Protein AF-A0A4Q3KQH3-F1 (afdb_monomer_lite)

pLDDT: mean 92.47, std 9.03, range [48.53, 98.69]

Structure (mmCIF, N/CA/C/O backbone):
data_AF-A0A4Q3KQH3-F1
#
_entry.id   AF-A0A4Q3KQH3-F1
#
loop_
_atom_site.group_PDB
_atom_site.id
_atom_site.type_symbol
_atom_site.label_atom_id
_atom_site.label_alt_id
_atom_site.label_comp_id
_atom_site.label_asym_id
_atom_site.label_entity_id
_atom_site.label_seq_id
_atom_site.pdbx_PDB_ins_code
_atom_site.Cartn_x
_atom_site.Cartn_y
_atom_site.Cartn_z
_atom_site.occupancy
_atom_site.B_iso_or_equiv
_atom_site.auth_seq_id
_atom_site.auth_comp_id
_atom_site.auth_asym_id
_atom_site.auth_atom_id
_atom_site.pdbx_PDB_model_num
ATOM 1 N N . MET A 1 1 ? 21.766 -5.521 2.591 1.00 48.53 1 MET A N 1
ATOM 2 C CA . MET A 1 1 ? 21.234 -5.836 3.937 1.00 48.53 1 MET A CA 1
ATOM 3 C C . MET A 1 1 ? 19.720 -5.757 3.830 1.00 48.53 1 MET A C 1
ATOM 5 O O . MET A 1 1 ? 19.289 -4.841 3.137 1.00 48.53 1 MET A O 1
ATOM 9 N N . PRO A 1 2 ? 18.937 -6.702 4.383 1.00 57.31 2 PRO A N 1
ATOM 10 C CA . PRO A 1 2 ? 17.481 -6.586 4.356 1.00 57.31 2 PRO A CA 1
ATOM 11 C C . PRO A 1 2 ? 17.065 -5.313 5.087 1.00 57.31 2 PRO A C 1
ATOM 13 O O . PRO A 1 2 ? 17.704 -4.940 6.077 1.00 57.31 2 PRO A O 1
ATOM 16 N N . LEU A 1 3 ? 16.041 -4.642 4.570 1.00 62.00 3 LEU A N 1
ATOM 17 C CA . LEU A 1 3 ? 15.535 -3.426 5.179 1.00 62.00 3 LEU A CA 1
ATOM 18 C C . LEU A 1 3 ? 15.050 -3.727 6.602 1.00 62.00 3 LEU A C 1
ATOM 20 O O . LEU A 1 3 ? 14.330 -4.695 6.850 1.00 62.00 3 LEU A O 1
ATOM 24 N N . SER A 1 4 ? 15.494 -2.913 7.549 1.00 67.06 4 SER A N 1
ATOM 25 C CA . SER A 1 4 ? 15.051 -2.951 8.931 1.00 67.06 4 SER A CA 1
ATOM 26 C C . SER A 1 4 ? 14.138 -1.767 9.206 1.00 67.06 4 SER A C 1
ATOM 28 O O . SER A 1 4 ? 14.196 -0.734 8.550 1.00 67.06 4 SER A O 1
ATOM 30 N N . GLU A 1 5 ? 13.334 -1.885 10.250 1.00 66.38 5 GLU A N 1
ATOM 31 C CA . GLU A 1 5 ? 12.503 -0.799 10.767 1.00 66.38 5 GLU A CA 1
ATOM 32 C C . GLU A 1 5 ? 13.264 0.505 11.099 1.00 66.38 5 GLU A C 1
ATOM 34 O O . GLU A 1 5 ? 12.634 1.549 11.248 1.00 66.38 5 GLU A O 1
ATOM 39 N N . GLN A 1 6 ? 14.596 0.456 11.231 1.00 68.44 6 GLN A N 1
ATOM 40 C CA . GLN A 1 6 ? 15.455 1.629 11.452 1.00 68.44 6 GLN A CA 1
ATOM 41 C C . GLN A 1 6 ? 15.739 2.416 10.165 1.00 68.44 6 GLN A C 1
ATOM 43 O O . GLN A 1 6 ? 16.255 3.526 10.232 1.00 68.44 6 GLN A O 1
ATOM 48 N N . ASP A 1 7 ? 15.386 1.854 9.010 1.00 85.00 7 ASP A N 1
ATOM 49 C CA . ASP A 1 7 ? 15.618 2.448 7.693 1.00 85.00 7 ASP A CA 1
ATOM 50 C C . ASP A 1 7 ? 14.400 3.220 7.185 1.00 85.00 7 ASP A C 1
ATOM 52 O O . ASP A 1 7 ? 14.397 3.705 6.057 1.00 85.00 7 ASP A O 1
ATOM 56 N N . LEU A 1 8 ? 13.349 3.308 7.998 1.00 91.19 8 LEU A N 1
ATOM 57 C CA . LEU A 1 8 ? 12.152 4.074 7.697 1.00 91.19 8 LEU A CA 1
ATOM 58 C C . LEU A 1 8 ? 12.292 5.484 8.256 1.00 91.19 8 LEU A C 1
ATOM 60 O O . LEU A 1 8 ? 12.774 5.683 9.372 1.00 91.19 8 LEU A O 1
ATOM 64 N N . GLN A 1 9 ? 11.787 6.452 7.506 1.00 93.94 9 GLN A N 1
ATOM 65 C CA . GLN A 1 9 ? 11.680 7.841 7.924 1.00 93.94 9 GLN A CA 1
ATOM 66 C C . GLN A 1 9 ? 10.240 8.342 7.767 1.00 93.94 9 GLN A C 1
ATOM 68 O O . GLN A 1 9 ? 9.550 7.959 6.816 1.00 93.94 9 GLN A O 1
ATOM 73 N N . PRO A 1 10 ? 9.757 9.190 8.689 1.00 93.50 10 PRO A N 1
ATOM 74 C CA . PRO A 1 10 ? 8.511 9.907 8.470 1.00 93.50 10 PRO A CA 1
ATOM 75 C C . PRO A 1 10 ? 8.683 10.918 7.330 1.00 93.50 10 PRO A C 1
ATOM 77 O O . PRO A 1 10 ? 9.772 11.450 7.132 1.00 93.50 10 PRO A O 1
ATOM 80 N N . LEU A 1 11 ? 7.600 11.244 6.621 1.00 89.00 11 LEU A N 1
ATOM 81 C CA . LEU A 1 11 ? 7.631 12.337 5.635 1.00 89.00 11 LEU A CA 1
ATOM 82 C C . LEU A 1 11 ? 7.704 13.730 6.290 1.00 89.00 11 LEU A C 1
ATOM 84 O O . LEU A 1 11 ? 8.104 14.702 5.657 1.00 89.00 11 LEU A O 1
ATOM 88 N N . GLY A 1 12 ? 7.315 13.828 7.565 1.00 86.56 12 GLY A N 1
ATOM 89 C CA . GLY A 1 12 ? 7.435 15.033 8.383 1.00 86.56 12 GLY A CA 1
ATOM 90 C C . GLY A 1 12 ? 8.516 14.911 9.458 1.00 86.56 12 GLY A C 1
ATOM 91 O O . GLY A 1 12 ? 9.481 14.170 9.332 1.00 86.56 12 GLY A O 1
ATOM 92 N N . SER A 1 13 ? 8.337 15.619 10.574 1.00 86.38 13 SER A N 1
ATOM 93 C CA . SER A 1 13 ? 9.291 15.581 11.692 1.00 86.38 13 SER A CA 1
ATOM 94 C C . SER A 1 13 ? 9.212 14.312 12.549 1.00 86.38 13 SER A C 1
ATOM 96 O O . SER A 1 13 ? 10.171 13.987 13.244 1.00 86.38 13 SER A O 1
ATOM 98 N N . THR A 1 14 ? 8.068 13.619 12.555 1.00 92.56 14 THR A N 1
ATOM 99 C CA . THR A 1 14 ? 7.798 12.444 13.403 1.00 92.56 14 THR A CA 1
ATOM 100 C C . THR A 1 14 ? 6.820 11.489 12.720 1.00 92.56 14 THR A C 1
ATOM 102 O O . THR A 1 14 ? 6.041 11.913 11.864 1.00 92.56 14 THR A O 1
ATOM 105 N N . PHE A 1 15 ? 6.850 10.206 13.100 1.00 93.31 15 PHE A N 1
ATOM 106 C CA . PHE A 1 15 ? 5.850 9.229 12.661 1.00 93.31 15 PHE A CA 1
ATOM 107 C C . PHE A 1 15 ? 4.466 9.580 13.206 1.00 93.31 15 PHE A C 1
ATOM 109 O O . PHE A 1 15 ? 4.322 9.963 14.370 1.00 93.31 15 PHE A O 1
ATOM 116 N N . LYS A 1 16 ? 3.445 9.411 12.364 1.00 93.19 16 LYS A N 1
ATOM 117 C CA . LYS A 1 16 ? 2.042 9.686 12.687 1.00 93.19 16 LYS A CA 1
ATOM 118 C C . LYS A 1 16 ? 1.219 8.411 12.491 1.00 93.19 16 LYS A C 1
ATOM 120 O O . LYS A 1 16 ? 0.560 8.259 11.463 1.00 93.19 16 LYS A O 1
ATOM 125 N N . PRO A 1 17 ? 1.283 7.461 13.436 1.00 94.69 17 PRO A N 1
ATOM 126 C CA . PRO A 1 17 ? 0.501 6.243 13.325 1.00 94.69 17 PRO A CA 1
ATOM 127 C C . PRO A 1 17 ? -1.006 6.551 13.345 1.00 94.69 17 PRO A C 1
ATOM 129 O O . PRO A 1 17 ? -1.449 7.446 14.074 1.00 94.69 17 PRO A O 1
ATOM 132 N N . PRO A 1 18 ? -1.814 5.803 12.576 1.00 95.69 18 PRO A N 1
ATOM 133 C CA . PRO A 1 18 ? -3.257 5.950 12.578 1.00 95.69 18 PRO A CA 1
ATOM 134 C C . PRO A 1 18 ? -3.852 5.600 13.942 1.00 95.69 18 PRO A C 1
ATOM 136 O O . PRO A 1 18 ? -3.378 4.717 14.660 1.00 95.69 18 PRO A O 1
ATOM 139 N N . SER A 1 19 ? -4.962 6.258 14.274 1.00 96.38 19 SER A N 1
ATOM 140 C CA . SER A 1 19 ? -5.749 5.896 15.453 1.00 96.38 19 SER A CA 1
ATOM 141 C C . SER A 1 19 ? -6.391 4.510 15.302 1.00 96.38 19 SER A C 1
ATOM 143 O O . SER A 1 19 ? -6.641 4.032 14.194 1.00 96.38 19 SER A O 1
ATOM 145 N N . ALA A 1 20 ? -6.756 3.883 16.424 1.00 95.31 20 ALA A N 1
ATOM 146 C CA . ALA A 1 20 ? -7.512 2.629 16.399 1.00 95.31 20 ALA A CA 1
ATOM 147 C C . ALA A 1 20 ? -8.844 2.761 15.633 1.00 95.31 20 ALA A C 1
ATOM 149 O O . ALA A 1 20 ? -9.241 1.836 14.928 1.00 95.31 20 ALA A O 1
ATOM 150 N N . THR A 1 21 ? -9.500 3.924 15.720 1.00 96.88 21 THR A N 1
ATOM 151 C CA . THR A 1 21 ? -10.724 4.233 14.966 1.00 96.88 21 THR A CA 1
ATOM 152 C C . THR A 1 21 ? -10.473 4.276 13.462 1.00 96.88 21 THR A C 1
ATOM 154 O O . THR A 1 21 ? -11.303 3.798 12.696 1.00 96.88 21 THR A O 1
ATOM 157 N N . TYR A 1 22 ? -9.329 4.811 13.030 1.00 97.50 22 TYR A N 1
ATOM 158 C CA . TYR A 1 22 ? -8.946 4.813 11.619 1.00 97.50 22 TYR A CA 1
ATOM 159 C C . TYR A 1 22 ? -8.743 3.386 11.099 1.00 97.50 22 TYR A C 1
ATOM 161 O O . TYR A 1 22 ? -9.312 3.027 10.074 1.00 97.50 22 TYR A O 1
ATOM 169 N N . ILE A 1 23 ? -8.006 2.547 11.838 1.00 97.38 23 ILE A N 1
ATOM 170 C CA . ILE A 1 23 ? -7.799 1.137 11.466 1.00 97.38 23 ILE A CA 1
ATOM 171 C C . ILE A 1 23 ? -9.140 0.394 11.398 1.00 97.38 23 ILE A C 1
ATOM 173 O O . ILE A 1 23 ? -9.401 -0.301 10.423 1.00 97.38 23 ILE A O 1
ATOM 177 N N . ALA A 1 24 ? -10.019 0.583 12.387 1.00 97.56 24 ALA A N 1
ATOM 178 C CA . ALA A 1 24 ? -11.345 -0.034 12.381 1.00 97.56 24 ALA A CA 1
ATOM 179 C C . ALA A 1 24 ? -12.203 0.428 11.190 1.00 97.56 24 ALA A C 1
ATOM 181 O O . ALA A 1 24 ? -12.942 -0.368 10.618 1.00 97.56 24 ALA A O 1
ATOM 182 N N . ARG A 1 25 ? -12.097 1.705 10.797 1.00 97.81 25 ARG A N 1
ATOM 183 C CA . ARG A 1 25 ? -12.773 2.233 9.606 1.00 97.81 25 ARG A CA 1
ATOM 184 C C . ARG A 1 25 ? -12.230 1.595 8.333 1.00 97.81 25 ARG A C 1
ATOM 186 O O . ARG A 1 25 ? -13.028 1.185 7.504 1.00 97.81 25 ARG A O 1
ATOM 193 N N . LEU A 1 26 ? -10.912 1.480 8.195 1.00 97.69 26 LEU A N 1
ATOM 194 C CA . LEU A 1 26 ? -10.294 0.810 7.053 1.00 97.69 26 LEU A CA 1
ATOM 195 C C . LEU A 1 26 ? -10.780 -0.642 6.925 1.00 97.69 26 LEU A C 1
ATOM 197 O O . LEU A 1 26 ? -11.211 -1.032 5.849 1.00 97.69 26 LEU A O 1
ATOM 201 N N . GLU A 1 27 ? -10.775 -1.411 8.018 1.00 97.81 27 GLU A N 1
ATOM 202 C CA . GLU A 1 27 ? -11.253 -2.806 8.025 1.00 97.81 27 GLU A CA 1
ATOM 203 C C . GLU A 1 27 ? -12.754 -2.919 7.705 1.00 97.81 27 GLU A C 1
ATOM 205 O O . GLU A 1 27 ? -13.197 -3.886 7.087 1.00 97.81 27 GLU A O 1
ATOM 210 N N . ALA A 1 28 ? -13.553 -1.922 8.096 1.00 97.69 28 ALA A N 1
ATOM 211 C CA . ALA A 1 28 ? -14.964 -1.857 7.730 1.00 97.69 28 ALA A CA 1
ATOM 212 C C . ALA A 1 28 ? -15.173 -1.519 6.242 1.00 97.69 28 ALA A C 1
ATOM 214 O O . ALA A 1 28 ? -16.065 -2.086 5.616 1.00 97.69 28 ALA A O 1
ATOM 215 N N . GLU A 1 29 ? -14.363 -0.618 5.677 1.00 96.06 29 GLU A N 1
ATOM 216 C CA . GLU A 1 29 ? -14.437 -0.203 4.267 1.00 96.06 29 GLU A CA 1
ATOM 217 C C . GLU A 1 29 ? -13.986 -1.317 3.320 1.00 96.06 29 GLU A C 1
ATOM 219 O O . GLU A 1 29 ? -14.615 -1.524 2.287 1.00 96.06 29 GLU A O 1
ATOM 224 N N . THR A 1 30 ? -12.931 -2.056 3.676 1.00 95.94 30 THR A N 1
ATOM 225 C CA . THR A 1 30 ? -12.478 -3.220 2.901 1.00 95.94 30 THR A CA 1
ATOM 226 C C . THR A 1 30 ? -13.332 -4.457 3.158 1.00 95.94 30 THR A C 1
ATOM 228 O O . THR A 1 30 ? -13.243 -5.413 2.402 1.00 95.94 30 THR A O 1
ATOM 231 N N . GLN A 1 31 ? -14.136 -4.464 4.227 1.00 96.25 31 GLN A N 1
ATOM 232 C CA . GLN A 1 31 ? -14.855 -5.639 4.732 1.00 96.25 31 GLN A CA 1
ATOM 233 C C . GLN A 1 31 ? -13.934 -6.813 5.122 1.00 96.25 31 GLN A C 1
ATOM 235 O O . GLN A 1 31 ? -14.397 -7.946 5.264 1.00 96.25 31 GLN A O 1
ATOM 240 N N . HIS A 1 32 ? -12.645 -6.543 5.347 1.00 96.38 32 HIS A N 1
ATOM 241 C CA . HIS A 1 32 ? -11.632 -7.535 5.695 1.00 96.38 32 HIS A CA 1
ATOM 242 C C . HIS A 1 32 ? -10.736 -7.050 6.840 1.00 96.38 32 HIS A C 1
ATOM 244 O O . HIS A 1 32 ? -10.464 -5.861 6.994 1.00 96.38 32 HIS A O 1
ATOM 250 N N . MET A 1 33 ? -10.224 -7.992 7.633 1.00 97.06 33 MET A N 1
ATOM 251 C CA . MET A 1 33 ? -9.252 -7.696 8.691 1.00 97.06 33 MET A CA 1
ATOM 252 C C . MET A 1 33 ? -7.841 -7.560 8.114 1.00 97.06 33 MET A C 1
ATOM 254 O O . MET A 1 33 ? -7.437 -8.359 7.266 1.00 97.06 33 MET A O 1
ATOM 258 N N . LEU A 1 34 ? -7.050 -6.618 8.625 1.00 97.88 34 LEU A N 1
ATOM 259 C CA . LEU A 1 34 ? -5.658 -6.461 8.197 1.00 97.88 34 LEU A CA 1
ATOM 260 C C . LEU A 1 34 ? -4.779 -7.627 8.678 1.00 97.88 34 LEU A C 1
ATOM 262 O O . LEU A 1 34 ? -4.902 -8.033 9.840 1.00 97.88 34 LEU A O 1
ATOM 266 N N . PRO A 1 35 ? -3.827 -8.104 7.852 1.00 97.50 35 PRO A N 1
ATOM 267 C CA . PRO A 1 35 ? -2.808 -9.048 8.286 1.00 97.50 35 PRO A CA 1
ATOM 268 C C . PRO A 1 35 ? -2.085 -8.536 9.539 1.00 97.50 35 PRO A C 1
ATOM 270 O O . PRO A 1 35 ? -1.719 -7.357 9.583 1.00 97.50 35 PRO A O 1
ATOM 273 N N . PRO A 1 36 ? -1.882 -9.372 10.578 1.00 95.81 36 PRO A N 1
ATOM 274 C CA . PRO A 1 36 ? -1.370 -8.901 11.865 1.00 95.81 36 PRO A CA 1
ATOM 275 C C . PRO A 1 36 ? -0.022 -8.176 11.786 1.00 95.81 36 PRO A C 1
ATOM 277 O O . PRO A 1 36 ? 0.182 -7.186 12.486 1.00 95.81 36 PRO A O 1
ATOM 280 N N . ASP A 1 37 ? 0.886 -8.643 10.929 1.00 94.31 37 ASP A N 1
ATOM 281 C CA . ASP A 1 37 ? 2.197 -8.028 10.713 1.00 94.31 37 ASP A CA 1
ATOM 282 C C . ASP A 1 37 ? 2.077 -6.650 10.048 1.00 94.31 37 ASP A C 1
ATOM 284 O O . ASP A 1 37 ? 2.669 -5.681 10.529 1.00 94.31 37 ASP A O 1
ATOM 288 N N . TYR A 1 38 ? 1.242 -6.528 9.015 1.00 97.31 38 TYR A N 1
ATOM 289 C CA . TYR A 1 38 ? 0.940 -5.242 8.386 1.00 97.31 38 TYR A CA 1
ATOM 290 C C . TYR A 1 38 ? 0.227 -4.276 9.345 1.00 97.31 38 TYR A C 1
ATOM 292 O O . TYR A 1 38 ? 0.574 -3.099 9.411 1.00 97.31 38 TYR A O 1
ATOM 300 N N . ARG A 1 39 ? -0.721 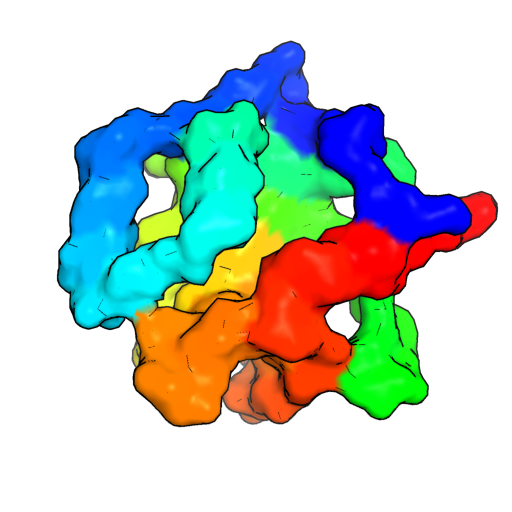-4.760 10.156 1.00 96.88 39 ARG A N 1
ATOM 301 C CA . ARG A 1 39 ? -1.432 -3.941 11.152 1.00 96.88 39 ARG A CA 1
ATOM 302 C C . ARG A 1 39 ? -0.479 -3.336 12.182 1.00 96.88 39 ARG A C 1
ATOM 304 O O . ARG A 1 39 ? -0.624 -2.163 12.527 1.00 96.88 39 ARG A O 1
ATOM 311 N N . VAL A 1 40 ? 0.482 -4.121 12.675 1.00 95.00 40 VAL A N 1
ATOM 312 C CA . VAL A 1 40 ? 1.513 -3.645 13.614 1.00 95.00 40 VAL A CA 1
ATOM 313 C C . VAL A 1 40 ? 2.396 -2.590 12.956 1.00 95.00 40 VAL A C 1
ATOM 315 O O . VAL A 1 40 ? 2.640 -1.548 13.561 1.00 95.00 40 VAL A O 1
ATOM 318 N N . PHE A 1 41 ? 2.829 -2.827 11.716 1.00 96.00 41 PHE A N 1
ATOM 319 C CA . PHE A 1 41 ? 3.622 -1.866 10.952 1.00 96.00 41 PHE A CA 1
ATOM 320 C C . PHE A 1 41 ? 2.879 -0.539 10.763 1.00 96.00 41 PHE A C 1
ATOM 322 O O . PHE A 1 41 ? 3.373 0.517 11.162 1.00 96.00 41 PHE A O 1
ATOM 329 N N . LEU A 1 42 ? 1.658 -0.600 10.228 1.00 97.12 42 LEU A N 1
ATOM 330 C CA . LEU A 1 42 ? 0.822 0.569 9.982 1.00 97.12 42 LEU A CA 1
ATOM 331 C C . LEU A 1 42 ? 0.590 1.351 11.281 1.00 97.12 42 LEU A C 1
ATOM 333 O O . LEU A 1 42 ? 0.795 2.560 11.313 1.00 97.12 42 LEU A O 1
ATOM 337 N N . GLY A 1 43 ? 0.246 0.658 12.372 1.00 95.88 43 GLY A N 1
ATOM 338 C CA . GLY A 1 43 ? 0.013 1.250 13.693 1.00 95.88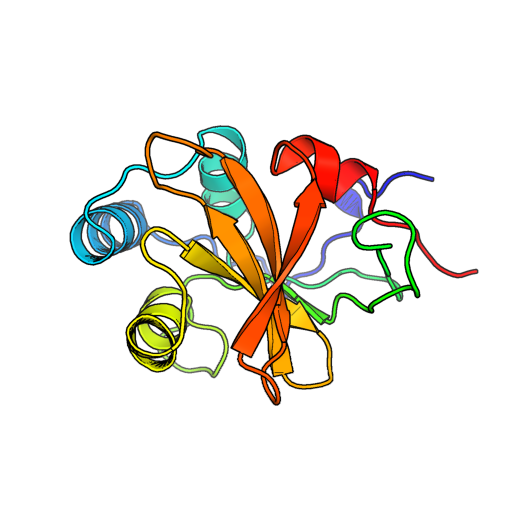 43 GLY A CA 1
ATOM 339 C C . GLY A 1 43 ? 1.259 1.799 14.394 1.00 95.88 43 GLY A C 1
ATOM 340 O O . GLY A 1 43 ? 1.124 2.465 15.420 1.00 95.88 43 GLY A O 1
ATOM 341 N N . LYS A 1 44 ? 2.460 1.544 13.870 1.00 94.62 44 LYS A N 1
ATOM 342 C CA . LYS A 1 44 ? 3.717 2.089 14.395 1.00 94.62 44 LYS A CA 1
ATOM 343 C C . LYS A 1 44 ? 4.201 3.291 13.593 1.00 94.62 44 LYS A C 1
ATOM 345 O O . LYS A 1 44 ? 4.666 4.262 14.187 1.00 94.62 44 LYS A O 1
ATOM 350 N N . TYR A 1 45 ? 4.085 3.228 12.270 1.00 95.06 45 TYR A N 1
ATOM 351 C CA . TYR A 1 45 ? 4.730 4.189 11.377 1.00 95.06 45 TYR A CA 1
ATOM 352 C C . TYR A 1 45 ? 3.758 5.162 10.709 1.00 95.06 45 TYR A C 1
ATOM 354 O O . TYR A 1 45 ? 4.098 6.335 10.551 1.00 95.06 45 TYR A O 1
ATOM 362 N N . GLY A 1 46 ? 2.544 4.722 10.372 1.00 95.56 46 GLY A N 1
ATOM 363 C CA . GLY A 1 46 ? 1.664 5.491 9.492 1.00 95.56 46 GLY A CA 1
ATOM 364 C C . GLY A 1 46 ? 2.316 5.720 8.128 1.00 95.56 46 GLY A C 1
ATOM 365 O O . GLY A 1 46 ? 2.925 4.802 7.584 1.00 95.56 46 GLY A O 1
ATOM 366 N N . VAL A 1 47 ? 2.201 6.940 7.595 1.00 96.31 47 VAL A N 1
ATOM 367 C CA . VAL A 1 47 ? 2.880 7.316 6.346 1.00 96.31 47 VAL A CA 1
ATOM 368 C C . VAL A 1 47 ? 4.387 7.391 6.581 1.00 96.31 47 VAL A C 1
ATOM 370 O O . VAL A 1 47 ? 4.857 8.125 7.459 1.00 96.31 47 VAL A O 1
ATOM 373 N N . CYS A 1 48 ? 5.158 6.656 5.785 1.00 95.38 48 CYS A N 1
ATOM 374 C CA . CYS A 1 48 ? 6.615 6.669 5.857 1.00 95.38 48 CYS A CA 1
ATOM 375 C C . CYS A 1 48 ? 7.263 6.311 4.517 1.00 95.38 48 CYS A C 1
ATOM 377 O O . CYS A 1 48 ? 6.630 5.750 3.630 1.00 95.38 48 CYS A O 1
ATOM 379 N N . ALA A 1 49 ? 8.545 6.623 4.379 1.00 94.50 49 ALA A N 1
ATOM 380 C CA . ALA A 1 49 ? 9.368 6.232 3.240 1.00 94.50 49 ALA A CA 1
ATOM 381 C C . ALA A 1 49 ? 10.649 5.553 3.731 1.00 94.50 49 ALA A C 1
ATOM 383 O O . ALA A 1 49 ? 10.982 5.605 4.918 1.00 94.50 49 ALA A O 1
ATOM 384 N N . CYS A 1 50 ? 11.384 4.920 2.823 1.00 90.69 50 CYS A N 1
ATOM 385 C CA . CYS A 1 50 ? 12.741 4.473 3.124 1.00 90.69 50 CYS A CA 1
ATOM 386 C C . CYS A 1 50 ? 13.694 5.682 3.184 1.00 90.69 50 CYS A C 1
ATOM 388 O O . CYS A 1 50 ? 13.530 6.658 2.451 1.00 90.69 50 CYS A O 1
ATOM 390 N N . ALA A 1 51 ? 14.669 5.638 4.093 1.00 85.75 51 ALA A N 1
ATOM 391 C CA . ALA A 1 51 ? 15.701 6.663 4.259 1.00 85.75 51 ALA A CA 1
ATOM 392 C C . ALA A 1 51 ? 16.629 6.746 3.040 1.00 85.75 51 ALA A C 1
ATOM 394 O O . ALA A 1 51 ? 17.071 7.824 2.647 1.00 85.75 51 ALA A O 1
ATOM 395 N N . GLU A 1 52 ? 16.893 5.590 2.440 1.00 85.94 52 GLU A N 1
ATOM 396 C CA . GLU A 1 52 ? 17.710 5.418 1.247 1.00 85.94 52 GLU A CA 1
ATOM 397 C C . GLU A 1 52 ? 16.857 4.853 0.112 1.00 85.94 52 GLU A C 1
ATOM 399 O O . GLU A 1 52 ? 15.807 4.234 0.336 1.00 85.94 52 GLU A O 1
ATOM 404 N N . TYR A 1 53 ? 17.343 5.031 -1.114 1.00 85.88 53 TYR A N 1
ATOM 405 C CA . TYR A 1 53 ? 16.719 4.450 -2.291 1.00 85.88 53 TYR A CA 1
ATOM 406 C C . TYR A 1 53 ? 16.617 2.930 -2.151 1.00 85.88 53 TYR A C 1
ATOM 408 O O . TYR A 1 53 ? 17.601 2.230 -1.888 1.00 85.88 53 TYR A O 1
ATOM 416 N N . THR A 1 54 ? 15.398 2.428 -2.298 1.00 91.44 54 THR A N 1
ATOM 417 C CA . THR A 1 54 ? 15.060 1.040 -2.013 1.00 91.44 54 THR A CA 1
ATOM 418 C C . THR A 1 54 ? 14.195 0.496 -3.134 1.00 91.44 54 THR A C 1
ATOM 420 O O . THR A 1 54 ? 13.223 1.131 -3.533 1.00 91.44 54 THR A O 1
ATOM 423 N N . SER A 1 55 ? 14.520 -0.705 -3.602 1.00 93.44 55 SER A N 1
ATOM 424 C CA . SER A 1 55 ? 13.776 -1.390 -4.655 1.00 93.44 55 SER A CA 1
ATOM 425 C C . SER A 1 55 ? 13.491 -2.855 -4.298 1.00 93.44 55 SER A C 1
ATOM 427 O O . SER A 1 55 ? 14.099 -3.439 -3.394 1.00 93.44 55 SER A O 1
ATOM 429 N N . PHE A 1 56 ? 12.537 -3.467 -4.997 1.00 93.81 56 PHE A N 1
ATOM 430 C CA . PHE A 1 56 ? 12.189 -4.890 -4.902 1.00 93.81 56 PHE A CA 1
ATOM 431 C C . PHE A 1 56 ? 11.981 -5.488 -6.297 1.00 93.81 56 PHE A C 1
ATOM 433 O O . PHE A 1 56 ? 11.768 -4.767 -7.262 1.00 93.81 56 PHE A O 1
ATOM 440 N N . ALA A 1 57 ? 12.043 -6.816 -6.424 1.00 93.19 57 ALA A N 1
ATOM 441 C CA . ALA A 1 57 ? 11.867 -7.509 -7.704 1.00 93.19 57 ALA A CA 1
ATOM 442 C C . ALA A 1 57 ? 10.596 -8.391 -7.690 1.00 93.19 57 ALA A C 1
ATOM 444 O O . ALA A 1 57 ? 10.621 -9.465 -7.074 1.00 93.19 57 ALA A O 1
ATOM 445 N N . PRO A 1 58 ? 9.489 -7.989 -8.347 1.00 91.81 58 PRO A N 1
ATOM 446 C CA . PRO A 1 58 ? 8.280 -8.805 -8.470 1.00 91.81 58 PRO A CA 1
ATOM 447 C C . PRO A 1 58 ? 8.565 -10.084 -9.268 1.00 91.81 58 PRO A C 1
ATOM 449 O O . PRO A 1 58 ? 8.990 -10.023 -10.418 1.00 91.81 58 PRO A O 1
ATOM 452 N N . SER A 1 59 ? 8.347 -11.260 -8.668 1.00 89.38 59 SER A N 1
ATOM 453 C CA . SER A 1 59 ? 8.538 -12.578 -9.311 1.00 89.38 59 SER A CA 1
ATOM 454 C C . SER A 1 59 ? 9.892 -12.775 -10.027 1.00 89.38 59 SER A C 1
ATOM 456 O O . SER A 1 59 ? 9.986 -13.534 -10.989 1.00 89.38 59 SER A O 1
ATOM 458 N N . GLY A 1 60 ? 10.954 -12.103 -9.564 1.00 81.44 60 GLY A N 1
ATOM 459 C CA . GLY A 1 60 ? 12.281 -12.143 -10.198 1.00 81.44 60 GLY A CA 1
ATOM 460 C C . GLY A 1 60 ? 12.406 -11.328 -11.494 1.00 81.44 60 GLY A C 1
ATOM 461 O O . GLY A 1 60 ? 13.394 -11.485 -12.209 1.00 81.44 60 GLY A O 1
ATOM 462 N N . GLY A 1 61 ? 11.419 -10.483 -11.801 1.00 88.88 61 GLY A N 1
ATOM 463 C CA . GLY A 1 61 ? 11.451 -9.515 -12.895 1.00 88.88 61 GLY A CA 1
ATOM 464 C C . GLY A 1 61 ? 12.330 -8.287 -12.605 1.00 88.88 61 GLY A C 1
ATOM 465 O O . GLY A 1 61 ? 13.133 -8.301 -11.666 1.00 88.88 61 GLY A O 1
ATOM 466 N N . PRO A 1 62 ? 12.197 -7.219 -13.416 1.00 90.25 62 PRO A N 1
ATOM 467 C CA . PRO A 1 62 ? 12.912 -5.961 -13.209 1.00 90.25 62 PRO A CA 1
ATOM 468 C C . PRO A 1 62 ? 12.665 -5.385 -11.815 1.00 90.25 62 PRO A C 1
ATOM 470 O O . PRO A 1 62 ? 11.584 -5.556 -11.256 1.00 90.25 62 PRO A O 1
ATOM 473 N N . ARG A 1 63 ? 13.665 -4.697 -11.260 1.00 92.06 63 ARG A N 1
ATOM 474 C CA . ARG A 1 63 ? 13.504 -3.999 -9.984 1.00 92.06 63 ARG A CA 1
ATOM 475 C C . ARG A 1 63 ? 12.528 -2.835 -10.131 1.00 92.06 63 ARG A C 1
ATOM 477 O O . ARG A 1 63 ? 12.534 -2.150 -11.149 1.00 92.06 63 ARG A O 1
ATOM 484 N N . VAL A 1 64 ? 11.717 -2.649 -9.100 1.00 94.81 64 VAL A N 1
ATOM 485 C CA . VAL A 1 64 ? 10.736 -1.578 -8.958 1.00 94.81 64 VAL A CA 1
ATOM 486 C C . VAL A 1 64 ? 11.065 -0.819 -7.689 1.00 94.81 64 VAL A C 1
ATOM 488 O O . VAL A 1 64 ? 11.321 -1.426 -6.643 1.00 94.81 64 VAL A O 1
ATOM 491 N N . ASP A 1 65 ? 11.082 0.498 -7.800 1.00 95.19 65 ASP A N 1
ATOM 492 C CA . ASP A 1 65 ? 11.419 1.372 -6.690 1.00 95.19 65 ASP A CA 1
ATOM 493 C C . ASP A 1 65 ? 10.254 1.477 -5.726 1.00 95.19 65 ASP A C 1
ATOM 495 O O . ASP A 1 65 ? 9.090 1.507 -6.116 1.00 95.19 65 ASP A O 1
ATOM 499 N N . LEU A 1 66 ? 10.567 1.565 -4.445 1.00 95.25 66 LEU A N 1
ATOM 500 C CA . LEU A 1 66 ? 9.589 1.883 -3.429 1.00 95.25 66 LEU A CA 1
ATOM 501 C C . LEU A 1 66 ? 9.709 3.365 -3.088 1.00 95.25 66 LEU A C 1
ATOM 503 O O . LEU A 1 66 ? 10.772 3.822 -2.672 1.00 95.25 66 LEU A O 1
ATOM 507 N N . ASN A 1 67 ? 8.615 4.107 -3.236 1.00 94.94 67 ASN A N 1
ATOM 508 C CA . ASN A 1 67 ? 8.576 5.527 -2.905 1.00 94.94 67 ASN A CA 1
ATOM 509 C C . ASN A 1 67 ? 8.065 5.742 -1.476 1.00 94.94 67 ASN A C 1
ATOM 511 O O . ASN A 1 67 ? 8.776 6.258 -0.615 1.00 94.94 67 ASN A O 1
ATOM 515 N N . VAL A 1 68 ? 6.830 5.315 -1.204 1.00 96.06 68 VAL A N 1
ATOM 516 C CA . VAL A 1 68 ? 6.119 5.684 0.026 1.00 96.06 68 VAL A CA 1
ATOM 517 C C . VAL A 1 68 ? 5.166 4.585 0.474 1.00 96.06 68 VAL A C 1
ATOM 519 O O . VAL A 1 68 ? 4.464 3.996 -0.344 1.00 96.06 68 VAL A O 1
ATOM 522 N N . PHE A 1 69 ? 5.127 4.330 1.779 1.00 97.38 69 PHE A N 1
ATOM 523 C CA . PHE A 1 69 ? 4.089 3.561 2.454 1.00 97.38 69 PHE A CA 1
ATOM 524 C C . PHE A 1 69 ? 2.942 4.481 2.870 1.00 97.38 69 PHE A C 1
ATOM 526 O O . PHE A 1 69 ? 3.159 5.549 3.444 1.00 97.38 69 PHE A O 1
ATOM 533 N N . LEU A 1 70 ? 1.720 4.033 2.615 1.00 97.75 70 LEU A N 1
ATOM 534 C CA . LEU A 1 70 ? 0.486 4.756 2.891 1.00 97.75 70 LEU A CA 1
ATOM 535 C C . LEU A 1 70 ? 0.062 4.616 4.358 1.00 97.75 70 LEU A C 1
ATOM 537 O O . LEU A 1 70 ? 0.333 3.608 5.016 1.00 97.75 70 LEU A O 1
ATOM 541 N N . GLY A 1 71 ? -0.651 5.620 4.864 1.00 97.00 71 GLY A N 1
ATOM 542 C CA . GLY A 1 71 ? -1.040 5.724 6.272 1.00 97.00 71 GLY A CA 1
ATOM 543 C C . GLY A 1 71 ? -2.318 6.532 6.478 1.00 97.00 71 GLY A C 1
ATOM 544 O O . GLY A 1 71 ? -3.137 6.631 5.577 1.00 97.00 71 GLY A O 1
ATOM 545 N N . SER A 1 72 ? -2.533 7.067 7.682 1.00 94.81 72 SER A N 1
ATOM 546 C CA . SER A 1 72 ? -3.595 8.061 7.911 1.00 94.81 72 SER A CA 1
ATOM 547 C C . SER A 1 72 ? -3.032 9.436 7.605 1.00 94.81 72 SER A C 1
ATOM 549 O O . SER A 1 72 ? -2.144 9.886 8.330 1.00 94.81 72 SER A O 1
ATOM 551 N N . ASP A 1 73 ? -3.568 10.101 6.588 1.00 90.12 73 ASP A N 1
ATOM 552 C CA . ASP A 1 73 ? -3.070 11.405 6.146 1.00 90.12 73 ASP A CA 1
ATOM 553 C C . ASP A 1 73 ? -4.172 12.255 5.500 1.00 90.12 73 ASP A C 1
ATOM 555 O O . ASP A 1 73 ? -4.110 12.578 4.318 1.00 90.12 73 ASP A O 1
ATOM 559 N N . PRO A 1 74 ? -5.222 12.608 6.263 1.00 75.69 74 PRO A N 1
ATOM 560 C CA . PRO A 1 74 ? -6.449 13.193 5.717 1.00 75.69 74 PRO A CA 1
ATOM 561 C C . PRO A 1 74 ? -6.254 14.542 5.006 1.00 75.69 74 PRO A C 1
ATOM 563 O O . PRO A 1 74 ? -7.161 14.989 4.306 1.00 75.69 74 PRO A O 1
ATOM 566 N N . ASP A 1 75 ? -5.105 15.188 5.203 1.00 77.94 75 ASP A N 1
ATOM 567 C CA . ASP A 1 75 ? -4.770 16.491 4.635 1.00 77.94 75 ASP A CA 1
ATOM 568 C C . ASP A 1 75 ? -3.781 16.392 3.448 1.00 77.94 75 ASP A C 1
ATOM 570 O O . ASP A 1 75 ? -3.418 17.425 2.884 1.00 77.94 75 ASP A O 1
ATOM 574 N N . ASP A 1 76 ? -3.341 15.185 3.060 1.00 78.50 76 ASP A N 1
ATOM 575 C CA . ASP A 1 76 ? -2.330 14.954 2.015 1.00 78.50 76 ASP A CA 1
ATOM 576 C C . ASP A 1 76 ? -2.702 13.778 1.080 1.00 78.50 76 ASP A C 1
ATOM 578 O O . ASP A 1 76 ? -3.764 13.162 1.160 1.00 78.50 76 ASP A O 1
ATOM 582 N N . SER A 1 77 ? -1.807 13.470 0.145 1.00 84.81 77 SER A N 1
ATOM 583 C CA . SER A 1 77 ? -1.993 12.556 -0.983 1.00 84.81 77 SER A CA 1
ATOM 584 C C . SER A 1 77 ? -1.736 11.084 -0.635 1.00 84.81 77 SER A C 1
ATOM 586 O O . SER A 1 77 ? -1.840 10.231 -1.514 1.00 84.81 77 SER A O 1
ATOM 588 N N . TYR A 1 78 ? -1.381 10.774 0.619 1.00 94.81 78 TYR A N 1
ATOM 589 C CA . TYR A 1 78 ? -0.976 9.430 1.059 1.00 94.81 78 TYR A CA 1
ATOM 590 C C . TYR A 1 78 ? -1.933 8.789 2.075 1.00 94.81 78 TYR A C 1
ATOM 592 O O . TYR A 1 78 ? -1.573 7.810 2.743 1.00 94.81 78 TYR A O 1
ATOM 600 N N . ASP A 1 79 ? -3.163 9.309 2.177 1.00 96.75 79 ASP A N 1
ATOM 601 C CA . ASP A 1 79 ? -4.211 8.674 2.970 1.00 96.75 79 ASP A CA 1
ATOM 602 C C . ASP A 1 79 ? -4.615 7.330 2.355 1.00 96.75 79 ASP A C 1
ATOM 604 O O . ASP A 1 79 ? -5.065 7.237 1.211 1.00 96.75 79 ASP A O 1
ATOM 608 N N . LEU A 1 80 ? -4.453 6.271 3.136 1.00 97.25 80 LEU A N 1
ATOM 609 C CA . LEU A 1 80 ? -4.706 4.891 2.746 1.00 97.25 80 LEU A CA 1
ATOM 610 C C . LEU A 1 80 ? -6.188 4.638 2.427 1.00 97.25 80 LEU A C 1
ATOM 612 O O . LEU A 1 80 ? -6.482 3.921 1.472 1.00 97.25 80 LEU A O 1
ATOM 616 N N . ILE A 1 81 ? -7.124 5.205 3.202 1.00 97.25 81 ILE A N 1
ATOM 617 C CA . ILE A 1 81 ? -8.564 4.999 2.981 1.00 97.25 81 ILE A CA 1
ATOM 618 C C . ILE A 1 81 ? -9.000 5.715 1.706 1.00 97.25 81 ILE A C 1
ATOM 620 O O . ILE A 1 81 ? -9.687 5.113 0.878 1.00 97.25 81 ILE A O 1
ATOM 624 N N . GLU A 1 82 ? -8.605 6.974 1.521 1.00 96.62 82 GLU A N 1
ATOM 625 C CA . GLU A 1 82 ? -8.957 7.710 0.302 1.00 96.62 82 GLU A CA 1
ATOM 626 C C . GLU A 1 82 ? -8.265 7.117 -0.934 1.00 96.62 82 GLU A C 1
ATOM 628 O O . GLU A 1 82 ? -8.902 6.973 -1.979 1.00 96.62 82 GLU A O 1
ATOM 633 N N . THR A 1 83 ? -7.019 6.647 -0.801 1.00 96.81 83 THR A N 1
ATOM 634 C CA . THR A 1 83 ? -6.326 5.907 -1.868 1.00 96.81 83 THR A CA 1
ATOM 635 C C . THR A 1 83 ? -7.076 4.633 -2.245 1.00 96.81 83 THR A C 1
ATOM 637 O O . THR A 1 83 ? -7.344 4.396 -3.424 1.00 96.81 83 THR A O 1
ATOM 640 N N . TYR A 1 84 ? -7.463 3.817 -1.259 1.00 97.50 84 TYR A N 1
ATOM 641 C CA . TYR A 1 84 ? -8.254 2.614 -1.507 1.00 97.50 84 TYR A CA 1
ATOM 642 C C . TYR A 1 84 ? -9.564 2.955 -2.220 1.00 97.50 84 TYR A C 1
ATOM 644 O O . TYR A 1 84 ? -9.887 2.342 -3.232 1.00 97.50 84 TYR A O 1
ATOM 652 N N . ARG A 1 85 ? -10.294 3.979 -1.768 1.00 96.50 85 ARG A N 1
ATOM 653 C CA . ARG A 1 85 ? -11.548 4.406 -2.408 1.00 96.50 85 ARG A CA 1
ATOM 654 C C . ARG A 1 85 ? -11.368 4.863 -3.850 1.00 96.50 85 ARG A C 1
ATOM 656 O O . ARG A 1 85 ? -12.261 4.613 -4.652 1.00 96.50 85 ARG A O 1
ATOM 663 N N . GLY A 1 86 ? -10.253 5.518 -4.168 1.00 95.81 86 GLY A N 1
ATOM 664 C CA . GLY A 1 86 ? -9.936 5.958 -5.526 1.00 95.81 86 GLY A CA 1
ATOM 665 C C . GLY A 1 86 ? -9.532 4.821 -6.469 1.00 95.81 86 GLY A C 1
ATOM 666 O O . GLY A 1 86 ? -9.734 4.937 -7.675 1.00 95.81 86 GLY A O 1
ATOM 667 N N . LEU A 1 87 ? -8.981 3.725 -5.936 1.00 96.50 87 LEU A N 1
ATOM 668 C CA . LEU A 1 87 ? -8.466 2.606 -6.734 1.00 96.50 87 LEU A CA 1
ATOM 669 C C . LEU A 1 87 ? -9.354 1.355 -6.720 1.00 96.50 87 LEU A C 1
ATOM 671 O O . LEU A 1 87 ? -9.229 0.538 -7.626 1.00 96.50 87 LEU A O 1
ATOM 675 N N . LYS A 1 88 ? -10.256 1.190 -5.745 1.00 95.88 88 LYS A N 1
ATOM 676 C CA . LYS A 1 88 ? -11.010 -0.059 -5.517 1.00 95.88 88 LYS A CA 1
ATOM 677 C C . LYS A 1 88 ? -11.761 -0.588 -6.741 1.00 95.88 88 LYS A C 1
ATOM 679 O O . LYS A 1 88 ? -11.858 -1.794 -6.891 1.00 95.88 88 LYS A O 1
ATOM 684 N N . ASP A 1 89 ? -12.252 0.290 -7.618 1.00 96.75 89 ASP A N 1
ATOM 685 C CA . ASP A 1 89 ? -13.021 -0.111 -8.806 1.00 96.75 89 ASP A CA 1
ATOM 686 C C . ASP A 1 89 ? -12.115 -0.592 -9.962 1.00 96.75 89 ASP A C 1
ATOM 688 O O . ASP A 1 89 ? -12.603 -1.130 -10.953 1.00 96.75 89 ASP A O 1
ATOM 692 N N . ARG A 1 90 ? -10.796 -0.382 -9.843 1.00 97.06 90 ARG A N 1
ATOM 693 C CA . ARG A 1 90 ? -9.749 -0.781 -10.804 1.00 97.06 90 ARG A CA 1
ATOM 694 C C . ARG A 1 90 ? -8.870 -1.919 -10.278 1.00 97.06 90 ARG A C 1
ATOM 696 O O . ARG A 1 90 ? -8.127 -2.542 -11.034 1.00 97.06 90 ARG A O 1
ATOM 703 N N . LEU A 1 91 ? -8.907 -2.157 -8.970 1.00 96.62 91 LEU A N 1
ATOM 704 C CA . LEU A 1 91 ? -8.158 -3.219 -8.317 1.00 96.62 91 LEU A CA 1
ATOM 705 C C . LEU A 1 91 ? -8.948 -4.531 -8.370 1.00 96.62 91 LEU A C 1
ATOM 707 O O . LEU A 1 91 ? -10.167 -4.520 -8.212 1.00 96.62 91 LEU A O 1
ATOM 711 N N . PRO A 1 92 ? -8.270 -5.678 -8.524 1.00 95.88 92 PRO A N 1
ATOM 712 C CA . PRO A 1 92 ? -8.874 -6.966 -8.217 1.00 95.88 92 PRO A CA 1
ATOM 713 C C . PRO A 1 92 ? -9.449 -7.016 -6.794 1.00 95.88 92 PRO A C 1
ATOM 715 O O . PRO A 1 92 ? -8.871 -6.451 -5.859 1.00 95.88 92 PRO A O 1
ATOM 718 N N . ASP A 1 93 ? -10.555 -7.746 -6.632 1.00 95.12 93 ASP A N 1
ATOM 719 C CA . ASP A 1 93 ? -11.242 -7.908 -5.349 1.00 95.12 93 ASP A CA 1
ATOM 720 C C . ASP A 1 93 ? -10.286 -8.357 -4.234 1.00 95.12 93 ASP A C 1
ATOM 722 O O . ASP A 1 93 ? -9.468 -9.262 -4.409 1.00 95.12 93 ASP A O 1
ATOM 726 N N . GLY A 1 94 ? -10.416 -7.729 -3.064 1.00 95.81 94 GLY A N 1
ATOM 727 C CA . GLY A 1 94 ? -9.614 -8.033 -1.877 1.00 95.81 94 GLY A CA 1
ATOM 728 C C . GLY A 1 94 ? -8.259 -7.325 -1.815 1.00 95.81 94 GLY A C 1
ATOM 729 O O . GLY A 1 94 ? -7.652 -7.310 -0.744 1.00 95.81 94 GLY A O 1
ATOM 730 N N . LEU A 1 95 ? -7.780 -6.693 -2.894 1.00 98.06 95 LEU A N 1
ATOM 731 C CA . LEU A 1 95 ? -6.518 -5.953 -2.851 1.00 98.06 95 LEU A CA 1
ATOM 732 C C . LEU A 1 95 ? -6.669 -4.593 -2.162 1.00 98.06 95 LEU A C 1
ATOM 734 O O . LEU A 1 95 ? -7.485 -3.754 -2.543 1.00 98.06 95 LEU A O 1
ATOM 738 N N . LEU A 1 96 ? -5.805 -4.354 -1.178 1.00 98.56 96 LEU A N 1
ATOM 739 C CA . LEU A 1 96 ? -5.621 -3.067 -0.518 1.00 98.56 96 LEU A CA 1
ATOM 740 C C . LEU A 1 96 ? -4.259 -2.482 -0.930 1.00 98.56 96 LEU A C 1
ATOM 742 O O . LEU A 1 96 ? -3.235 -3.098 -0.621 1.00 98.56 96 LEU A O 1
ATOM 746 N N . PRO A 1 97 ? -4.192 -1.310 -1.588 1.00 98.31 97 PRO A N 1
ATOM 747 C CA . PRO A 1 97 ? -2.923 -0.626 -1.819 1.00 98.31 97 PRO A CA 1
ATOM 748 C C . PRO A 1 97 ? -2.348 -0.165 -0.477 1.00 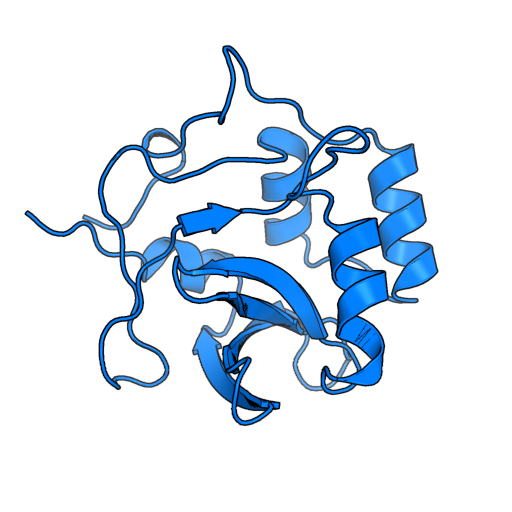98.31 97 PRO A C 1
ATOM 750 O O . PRO A 1 97 ? -3.074 0.400 0.333 1.00 98.31 97 PRO A O 1
ATOM 753 N N . PHE A 1 98 ? -1.058 -0.395 -0.235 1.00 98.31 98 PHE A N 1
ATOM 754 C CA . PHE A 1 98 ? -0.375 0.051 0.987 1.00 98.31 98 PHE A CA 1
ATOM 755 C C . PHE A 1 98 ? 0.912 0.834 0.726 1.00 98.31 98 PHE A C 1
ATOM 757 O O . PHE A 1 98 ? 1.483 1.380 1.670 1.00 98.31 98 PHE A O 1
ATOM 764 N N . ALA A 1 99 ? 1.387 0.883 -0.516 1.00 97.94 99 ALA A N 1
ATOM 765 C CA . ALA A 1 99 ? 2.535 1.682 -0.913 1.00 97.94 99 ALA A CA 1
ATOM 766 C C . ALA A 1 99 ? 2.471 2.037 -2.402 1.00 97.94 99 ALA A C 1
ATOM 768 O O . ALA A 1 99 ? 1.756 1.384 -3.164 1.00 97.94 99 ALA A O 1
ATOM 769 N N . PHE A 1 100 ? 3.256 3.030 -2.810 1.00 97.69 100 PHE A N 1
ATOM 770 C CA . PHE A 1 100 ? 3.448 3.405 -4.210 1.00 97.69 100 PHE A CA 1
ATOM 771 C C . PHE A 1 100 ? 4.919 3.349 -4.618 1.00 97.69 100 PHE A C 1
ATOM 773 O O . PHE A 1 100 ? 5.817 3.549 -3.791 1.00 97.69 100 PHE A O 1
ATOM 780 N N . ASP A 1 101 ? 5.148 3.132 -5.910 1.00 96.12 101 ASP A N 1
ATOM 781 C CA . ASP A 1 101 ? 6.391 3.510 -6.581 1.00 96.12 101 ASP A CA 1
ATOM 782 C C . ASP A 1 101 ? 6.345 4.990 -7.047 1.00 96.12 101 ASP A C 1
ATOM 784 O O . ASP A 1 101 ? 5.316 5.661 -6.906 1.00 96.12 101 ASP A O 1
ATOM 788 N N . PRO A 1 102 ? 7.446 5.554 -7.581 1.00 94.50 102 PRO A N 1
ATOM 789 C CA . PRO A 1 102 ? 7.457 6.926 -8.103 1.00 94.50 102 PRO A CA 1
ATOM 790 C C . PRO A 1 102 ? 6.603 7.150 -9.362 1.00 94.50 102 PRO A C 1
ATOM 792 O O . PRO A 1 102 ? 6.364 8.299 -9.733 1.00 94.50 102 PRO A O 1
ATOM 795 N N . PHE A 1 103 ? 6.169 6.083 -10.035 1.00 94.25 103 PHE A N 1
ATOM 796 C CA . PHE A 1 103 ? 5.454 6.119 -11.312 1.00 94.25 103 PHE A CA 1
ATOM 797 C C . PHE A 1 103 ? 3.942 5.894 -11.160 1.00 94.25 103 PHE A C 1
ATOM 799 O O . PHE A 1 103 ? 3.225 5.890 -12.156 1.00 94.25 103 PHE A O 1
ATOM 806 N N . GLY A 1 104 ? 3.447 5.755 -9.927 1.00 92.75 104 GLY A N 1
ATOM 807 C CA . GLY A 1 104 ? 2.026 5.602 -9.616 1.00 92.75 104 GLY A CA 1
ATOM 808 C C . GLY A 1 104 ? 1.536 4.153 -9.560 1.00 92.75 104 GLY A C 1
ATOM 809 O O . GLY A 1 104 ? 0.341 3.933 -9.364 1.00 92.75 104 GLY A O 1
ATOM 810 N N . ASN A 1 105 ? 2.423 3.163 -9.689 1.00 97.44 105 ASN A N 1
ATOM 811 C CA . ASN A 1 105 ? 2.069 1.761 -9.481 1.00 97.44 105 ASN A CA 1
ATOM 812 C C . ASN A 1 105 ? 1.896 1.484 -7.989 1.00 97.44 105 ASN A C 1
ATOM 814 O O . ASN A 1 105 ? 2.667 1.966 -7.154 1.00 97.44 105 ASN A O 1
ATOM 818 N N . ALA A 1 106 ? 0.892 0.679 -7.650 1.00 98.25 106 ALA A N 1
ATOM 819 C CA . ALA A 1 106 ? 0.547 0.388 -6.267 1.00 98.25 106 ALA A CA 1
ATOM 820 C C . ALA A 1 106 ? 1.118 -0.962 -5.838 1.00 98.25 106 ALA A C 1
ATOM 822 O O . ALA A 1 106 ? 0.932 -1.977 -6.509 1.00 98.25 106 ALA A O 1
ATOM 823 N N . VAL A 1 107 ? 1.755 -1.005 -4.673 1.00 98.56 107 VAL A N 1
ATOM 824 C CA . VAL A 1 107 ? 2.016 -2.266 -3.981 1.00 98.56 107 VAL A CA 1
ATOM 825 C C . VAL A 1 107 ? 0.805 -2.569 -3.110 1.00 98.56 107 VAL A C 1
ATOM 827 O O . VAL A 1 107 ? 0.423 -1.774 -2.247 1.00 98.56 107 VAL A O 1
ATOM 830 N N . CYS A 1 108 ? 0.186 -3.715 -3.354 1.00 98.62 108 CYS A N 1
ATOM 831 C CA . CYS A 1 108 ? -1.060 -4.129 -2.732 1.00 98.62 108 CYS A CA 1
ATOM 832 C C . CYS A 1 108 ? -0.858 -5.353 -1.847 1.00 98.62 108 CYS A C 1
ATOM 834 O O . CYS A 1 108 ? -0.071 -6.246 -2.165 1.00 98.62 108 CYS A O 1
ATOM 836 N N . ILE A 1 109 ? -1.609 -5.411 -0.752 1.00 98.69 109 ILE A N 1
ATOM 837 C CA . ILE A 1 109 ? -1.752 -6.584 0.099 1.00 98.69 109 ILE A CA 1
ATOM 838 C C . ILE A 1 109 ? -3.139 -7.170 -0.117 1.00 98.69 109 ILE A C 1
ATOM 840 O O . ILE A 1 109 ? -4.136 -6.451 -0.119 1.00 98.69 109 ILE A O 1
ATOM 844 N N . ASP A 1 110 ? -3.198 -8.473 -0.335 1.00 98.44 110 ASP A N 1
ATOM 845 C CA . ASP A 1 110 ? -4.454 -9.177 -0.536 1.00 98.44 110 ASP A CA 1
ATOM 846 C C . ASP A 1 110 ? -5.090 -9.524 0.810 1.00 98.44 110 ASP A C 1
ATOM 848 O O . ASP A 1 110 ? -4.456 -10.128 1.680 1.00 98.44 110 ASP A O 1
ATOM 852 N N . LEU A 1 111 ? -6.337 -9.104 0.993 1.00 98.06 111 LEU A N 1
ATOM 853 C CA . LEU A 1 111 ? -7.141 -9.326 2.188 1.00 98.06 111 LEU A CA 1
ATOM 854 C C . LEU A 1 111 ? -8.201 -10.422 1.993 1.00 98.06 111 LEU A C 1
ATOM 856 O O . LEU A 1 111 ? -8.902 -10.764 2.946 1.00 98.06 111 LEU A O 1
ATOM 860 N N . GLY A 1 112 ? -8.319 -10.981 0.787 1.00 95.06 112 GLY A N 1
ATOM 861 C CA . GLY A 1 112 ? -9.244 -12.059 0.466 1.00 95.06 112 GLY A CA 1
ATOM 862 C C . GL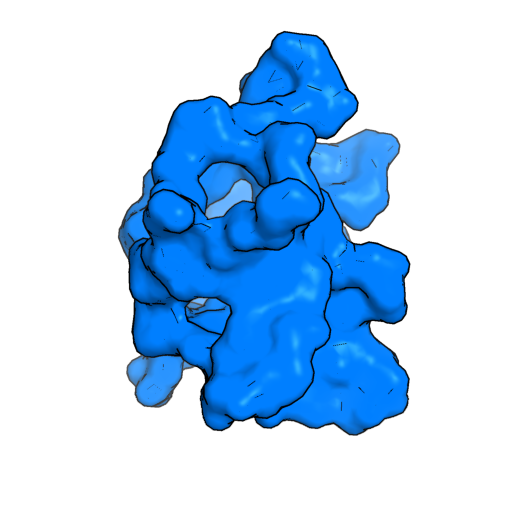Y A 1 112 ? -8.762 -13.426 0.959 1.00 95.06 112 GLY A C 1
ATOM 863 O O . GLY A 1 112 ? -7.566 -13.701 1.060 1.00 95.06 112 GLY A O 1
ATOM 864 N N . ASP A 1 113 ? -9.702 -14.335 1.217 1.00 89.62 113 ASP A N 1
ATOM 865 C CA . ASP A 1 113 ? -9.427 -15.622 1.879 1.00 89.62 113 ASP A CA 1
ATOM 866 C C . ASP A 1 113 ? -8.442 -16.532 1.118 1.00 89.62 113 ASP A C 1
ATOM 868 O O . ASP A 1 113 ? -7.698 -17.304 1.723 1.00 89.62 113 ASP A O 1
ATOM 872 N N . ASN A 1 114 ? -8.407 -16.446 -0.215 1.00 91.00 114 ASN A N 1
ATOM 873 C CA . ASN A 1 114 ? -7.593 -17.334 -1.056 1.00 91.00 114 ASN A CA 1
ATOM 874 C C . ASN A 1 114 ? -6.095 -16.988 -1.047 1.00 91.00 114 ASN A C 1
ATOM 876 O O . ASN A 1 114 ? -5.242 -17.855 -1.280 1.00 91.00 114 ASN A O 1
ATOM 880 N N . SER A 1 115 ? -5.767 -15.721 -0.807 1.00 95.56 115 SER A N 1
ATOM 881 C CA . SER A 1 115 ? -4.407 -15.189 -0.919 1.00 95.56 115 SER A CA 1
ATOM 882 C C . SER A 1 115 ? -4.065 -14.192 0.184 1.00 95.56 115 SER A C 1
ATOM 884 O O . SER A 1 115 ? -3.115 -13.428 0.040 1.00 95.56 115 SER A O 1
ATOM 886 N N . TYR A 1 116 ? -4.766 -14.282 1.315 1.00 97.69 116 TYR A N 1
ATOM 887 C CA . TYR A 1 116 ? -4.602 -13.425 2.482 1.00 97.69 116 TYR A CA 1
ATOM 888 C C . TYR A 1 116 ? -3.133 -13.184 2.856 1.00 97.69 116 TYR A C 1
ATOM 890 O O . TYR A 1 116 ? -2.357 -14.122 3.067 1.00 97.69 116 TYR A O 1
ATOM 898 N N . GLY A 1 117 ? -2.755 -11.910 2.939 1.00 97.75 117 GLY A N 1
ATOM 899 C CA . GLY A 1 117 ? -1.417 -11.436 3.281 1.00 97.75 117 GLY A CA 1
ATOM 900 C C . GLY A 1 117 ? -0.402 -11.451 2.136 1.00 97.75 117 GLY A C 1
ATOM 901 O O . GLY A 1 117 ? 0.712 -10.959 2.327 1.00 97.75 117 GLY A O 1
ATOM 902 N N . ARG A 1 118 ? -0.741 -11.980 0.952 1.00 98.44 118 ARG A N 1
ATOM 903 C CA . ARG A 1 118 ? 0.162 -11.938 -0.208 1.00 98.44 118 ARG A CA 1
ATOM 904 C C . ARG A 1 118 ? 0.279 -10.525 -0.754 1.00 98.44 118 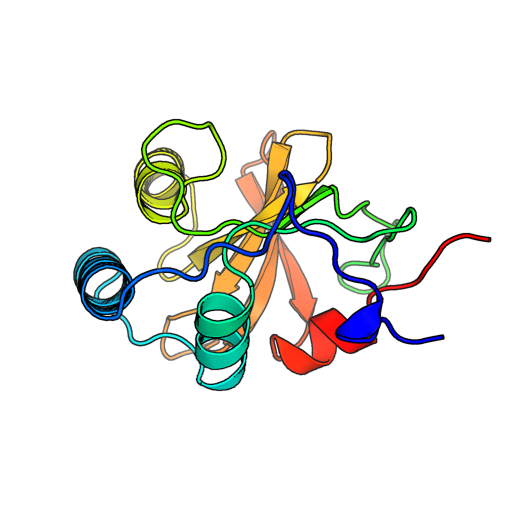ARG A C 1
ATOM 906 O O . ARG A 1 118 ? -0.668 -9.748 -0.721 1.00 98.44 118 ARG A O 1
ATOM 913 N N . ILE A 1 119 ? 1.458 -10.234 -1.283 1.00 98.44 119 ILE A N 1
ATOM 914 C CA . ILE A 1 119 ? 1.832 -8.927 -1.803 1.00 98.44 119 ILE A CA 1
ATOM 915 C C . ILE A 1 119 ? 1.905 -8.998 -3.321 1.00 98.44 119 ILE A C 1
ATOM 917 O O . ILE A 1 119 ? 2.537 -9.905 -3.877 1.00 98.44 119 ILE A O 1
ATOM 921 N N . TYR A 1 120 ? 1.291 -8.019 -3.969 1.00 98.38 120 TYR A N 1
ATOM 922 C CA . TYR A 1 120 ? 1.247 -7.862 -5.414 1.00 98.38 120 TYR A CA 1
ATOM 923 C C . TYR A 1 120 ? 1.679 -6.450 -5.800 1.00 98.38 120 TYR A C 1
ATOM 925 O O . TYR A 1 120 ? 1.490 -5.508 -5.038 1.00 98.38 120 TYR A O 1
ATOM 933 N N . LEU A 1 121 ? 2.249 -6.309 -6.988 1.00 98.38 121 LEU A N 1
ATOM 934 C CA . LEU A 1 121 ? 2.413 -5.028 -7.658 1.00 98.38 121 LEU A CA 1
ATOM 935 C C . LEU A 1 121 ? 1.274 -4.896 -8.665 1.00 98.38 121 LEU A C 1
ATOM 937 O O . LEU A 1 121 ? 1.131 -5.766 -9.524 1.00 98.38 121 LEU A O 1
ATOM 941 N N . TRP A 1 122 ? 0.475 -3.846 -8.535 1.00 98.44 122 TRP A N 1
ATOM 942 C CA . TRP A 1 122 ? -0.540 -3.447 -9.498 1.00 98.44 122 TRP A CA 1
ATOM 943 C C . TRP A 1 122 ? 0.006 -2.315 -10.367 1.00 98.44 122 TRP A C 1
ATOM 945 O O . TRP A 1 122 ? 0.445 -1.281 -9.857 1.00 98.44 122 TRP A O 1
ATOM 955 N N . ASP A 1 123 ? -0.001 -2.539 -11.675 1.00 97.38 123 ASP A N 1
ATOM 956 C CA . ASP A 1 123 ? 0.485 -1.600 -12.681 1.00 97.38 123 ASP A CA 1
ATOM 957 C C . ASP A 1 123 ? -0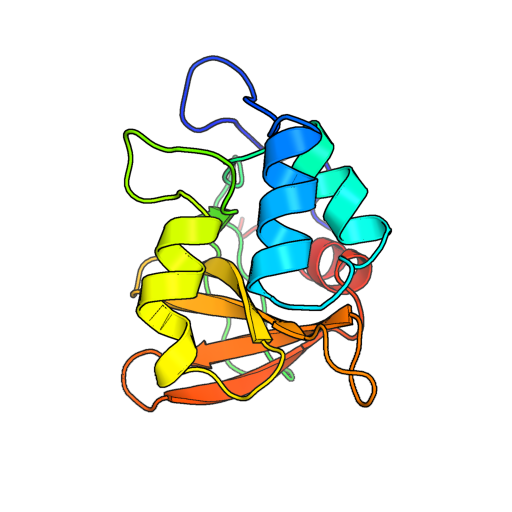.634 -0.629 -13.080 1.00 97.38 123 ASP A C 1
ATOM 959 O O . ASP A 1 123 ? -1.727 -1.051 -13.459 1.00 97.38 123 ASP A O 1
ATOM 963 N N . HIS A 1 124 ? -0.380 0.675 -12.983 1.00 95.06 124 HIS A N 1
ATOM 964 C CA . HIS A 1 124 ? -1.433 1.681 -13.129 1.00 95.06 124 HIS A CA 1
ATOM 965 C C . HIS A 1 124 ? -1.889 1.908 -14.579 1.00 95.06 124 HIS A C 1
ATOM 967 O O . HIS A 1 124 ? -2.994 2.427 -14.785 1.00 95.06 124 HIS A O 1
ATOM 973 N N . GLU A 1 125 ? -1.048 1.563 -15.560 1.00 95.12 125 GLU A N 1
ATOM 974 C CA . GLU A 1 125 ? -1.319 1.743 -16.990 1.00 95.12 125 GLU A CA 1
ATOM 975 C C . GLU A 1 125 ? -2.115 0.562 -17.546 1.00 95.12 125 GLU A C 1
ATOM 977 O O . GLU A 1 125 ? -3.048 0.739 -18.330 1.00 95.12 125 GLU A O 1
ATOM 982 N N . THR A 1 126 ? -1.734 -0.650 -17.144 1.00 96.31 126 THR A N 1
ATOM 983 C CA . THR A 1 126 ? -2.282 -1.909 -17.665 1.00 96.31 126 THR A CA 1
ATOM 984 C C . THR A 1 126 ? -3.329 -2.544 -16.758 1.00 96.31 126 THR A C 1
ATOM 986 O O . THR A 1 126 ? -4.033 -3.451 -17.199 1.00 96.31 126 THR A O 1
ATOM 989 N N . GLU A 1 127 ? -3.407 -2.109 -15.498 1.00 95.88 127 GLU A N 1
ATOM 990 C CA . GLU A 1 127 ? -4.239 -2.684 -14.430 1.00 95.88 127 GLU A CA 1
ATOM 991 C C . GLU A 1 127 ? -3.944 -4.166 -14.150 1.00 95.88 127 GLU A C 1
ATOM 993 O O . GLU A 1 127 ? -4.746 -4.893 -13.560 1.00 95.88 127 GLU A O 1
ATOM 998 N N . SER A 1 128 ? -2.768 -4.632 -14.574 1.00 96.50 128 SER A N 1
ATOM 999 C CA . SER A 1 128 ? -2.306 -5.992 -14.332 1.00 96.50 128 SER A CA 1
ATOM 1000 C C . SER A 1 128 ? -1.686 -6.126 -12.942 1.00 96.50 128 SER A C 1
ATOM 1002 O O . SER A 1 128 ? -1.174 -5.164 -12.371 1.00 96.50 128 SER A O 1
ATOM 1004 N N . VAL A 1 129 ? -1.727 -7.342 -12.390 1.00 97.06 129 VAL A N 1
ATOM 1005 C CA . VAL A 1 129 ? -1.127 -7.651 -11.087 1.00 97.06 129 VAL A CA 1
ATOM 1006 C C . VAL A 1 129 ? -0.033 -8.699 -11.214 1.00 97.06 129 VAL A C 1
ATOM 1008 O O . VAL A 1 129 ? -0.208 -9.736 -11.857 1.00 97.06 129 VAL A O 1
ATOM 1011 N N . VAL A 1 130 ? 1.096 -8.450 -10.556 1.00 97.38 130 VAL A N 1
ATOM 1012 C CA . VAL A 1 130 ? 2.240 -9.364 -10.512 1.00 97.38 130 VAL A CA 1
ATOM 1013 C C . VAL A 1 130 ? 2.545 -9.725 -9.068 1.00 97.38 130 VAL A C 1
ATOM 1015 O O . VAL A 1 130 ? 2.616 -8.867 -8.193 1.00 97.38 130 VAL A O 1
ATOM 1018 N N . PHE A 1 131 ? 2.739 -11.015 -8.801 1.00 97.69 131 PHE A N 1
ATOM 1019 C CA . PHE A 1 131 ? 3.095 -11.496 -7.469 1.00 97.69 131 PHE A CA 1
ATOM 1020 C C . PHE A 1 131 ? 4.472 -10.971 -7.030 1.00 97.69 131 PHE A C 1
ATOM 1022 O O . PHE A 1 131 ? 5.444 -11.026 -7.789 1.00 97.69 131 PHE A O 1
ATOM 1029 N N . VAL A 1 132 ? 4.565 -10.517 -5.779 1.00 97.38 132 VAL A N 1
ATOM 1030 C CA . VAL A 1 132 ? 5.800 -10.001 -5.171 1.00 97.38 132 VAL A CA 1
ATOM 1031 C C . VAL A 1 132 ? 6.266 -10.915 -4.044 1.00 97.38 132 VAL A C 1
ATOM 1033 O O . VAL A 1 132 ? 7.354 -11.480 -4.120 1.00 97.38 132 VAL A O 1
ATOM 1036 N N . ALA A 1 133 ? 5.451 -11.074 -3.000 1.00 96.75 133 ALA A N 1
ATOM 1037 C CA . ALA A 1 133 ? 5.845 -11.770 -1.779 1.00 96.75 133 ALA A CA 1
ATOM 1038 C C . ALA A 1 133 ? 4.668 -12.498 -1.126 1.00 96.75 133 ALA A C 1
ATOM 1040 O O . ALA A 1 133 ? 3.503 -12.174 -1.341 1.00 96.75 133 ALA A O 1
ATOM 1041 N N . LYS A 1 134 ? 4.968 -13.504 -0.296 1.00 96.44 134 LYS A N 1
ATOM 1042 C CA . LYS A 1 134 ? 3.933 -14.310 0.373 1.00 96.44 134 LYS A CA 1
ATOM 1043 C C . LYS A 1 134 ? 3.309 -13.630 1.590 1.00 96.44 134 LYS A C 1
ATOM 1045 O O . LYS A 1 134 ? 2.187 -13.974 1.934 1.00 96.44 134 LYS A O 1
ATOM 1050 N N . THR A 1 135 ? 4.051 -12.742 2.245 1.00 95.81 135 THR A N 1
ATOM 1051 C CA . THR A 1 135 ? 3.625 -12.002 3.436 1.00 95.81 135 THR A CA 1
ATOM 1052 C C . THR A 1 135 ? 4.217 -10.600 3.406 1.00 95.81 135 THR A C 1
ATOM 1054 O O . THR A 1 135 ? 5.232 -10.368 2.735 1.00 95.81 135 THR A O 1
ATOM 1057 N N . PHE A 1 136 ? 3.634 -9.687 4.183 1.00 95.81 136 PHE A N 1
ATOM 1058 C CA . PHE A 1 136 ? 4.184 -8.350 4.375 1.00 95.81 136 PHE A CA 1
ATOM 1059 C C . PHE A 1 136 ? 5.597 -8.404 4.979 1.00 95.81 136 PHE A C 1
ATOM 1061 O O . PHE A 1 136 ? 6.508 -7.740 4.488 1.00 95.81 136 PHE A O 1
ATOM 1068 N N . HIS A 1 137 ? 5.835 -9.285 5.959 1.00 92.69 137 HIS A N 1
ATOM 1069 C CA . HIS A 1 137 ? 7.187 -9.512 6.478 1.00 92.69 137 HIS A CA 1
ATOM 1070 C C . HIS A 1 137 ? 8.192 -9.940 5.392 1.00 92.69 137 HIS A C 1
ATOM 1072 O O . HIS A 1 137 ? 9.292 -9.394 5.321 1.00 92.69 137 HIS A O 1
ATOM 1078 N N . THR A 1 138 ? 7.839 -10.899 4.523 1.00 93.06 138 THR A N 1
ATOM 1079 C CA . THR A 1 138 ? 8.733 -11.312 3.426 1.00 93.06 138 THR A CA 1
ATOM 1080 C C . THR A 1 138 ? 8.986 -10.165 2.451 1.00 93.06 138 THR A C 1
ATOM 1082 O O . THR A 1 138 ? 10.116 -10.022 1.993 1.00 93.06 138 THR A O 1
ATOM 1085 N N . PHE A 1 139 ? 7.984 -9.328 2.173 1.00 94.75 139 PHE A N 1
ATOM 1086 C CA . PHE A 1 139 ? 8.167 -8.131 1.354 1.00 94.75 139 PHE A CA 1
ATOM 1087 C C . PHE A 1 139 ? 9.208 -7.179 1.955 1.00 94.75 139 PHE A C 1
ATOM 1089 O O . PHE A 1 139 ? 10.149 -6.814 1.256 1.00 94.75 139 PHE A O 1
ATOM 1096 N N . LEU A 1 140 ? 9.123 -6.861 3.252 1.00 91.75 140 LEU A N 1
ATOM 1097 C CA . LEU A 1 140 ? 10.122 -6.008 3.911 1.00 91.75 140 LEU A CA 1
ATOM 1098 C C . LEU A 1 140 ? 11.542 -6.591 3.833 1.00 91.75 140 LEU A C 1
ATOM 1100 O O . LEU A 1 140 ? 12.498 -5.859 3.602 1.00 91.75 140 LEU A O 1
ATOM 1104 N N . VAL A 1 141 ? 11.691 -7.913 3.970 1.00 89.44 141 VAL A N 1
ATOM 1105 C CA . VAL A 1 141 ? 12.997 -8.588 3.841 1.00 89.44 141 VAL A CA 1
ATOM 1106 C C . VAL A 1 141 ? 13.534 -8.545 2.404 1.00 89.44 141 VAL A C 1
ATOM 1108 O O . VAL A 1 141 ? 14.750 -8.521 2.210 1.00 89.44 141 VAL A O 1
ATOM 1111 N N . MET A 1 142 ? 12.651 -8.546 1.399 1.00 89.69 142 MET A N 1
ATOM 1112 C CA . MET A 1 142 ? 13.018 -8.466 -0.020 1.00 89.69 142 MET A CA 1
ATOM 1113 C C . MET A 1 142 ? 13.487 -7.075 -0.448 1.00 89.69 142 MET A C 1
ATOM 1115 O O . MET A 1 142 ? 14.197 -6.976 -1.450 1.00 89.69 142 MET A O 1
ATOM 1119 N N . LEU A 1 143 ? 13.101 -6.027 0.284 1.00 90.31 143 LEU A N 1
ATOM 1120 C CA . LEU A 1 143 ? 13.539 -4.667 0.005 1.00 90.31 143 LEU A CA 1
ATOM 1121 C C . LEU A 1 143 ? 15.064 -4.590 0.071 1.00 90.31 143 LEU A C 1
ATOM 1123 O O . LEU A 1 143 ? 15.697 -4.894 1.087 1.00 90.31 143 LEU A O 1
ATOM 1127 N N . ALA A 1 144 ? 15.650 -4.195 -1.051 1.00 82.00 144 ALA A N 1
ATOM 1128 C CA . ALA A 1 144 ? 17.079 -4.079 -1.219 1.00 82.00 144 ALA A CA 1
ATOM 1129 C C . ALA A 1 144 ? 17.442 -2.612 -1.398 1.00 82.00 144 ALA A C 1
ATOM 1131 O O . ALA A 1 144 ? 16.947 -1.942 -2.302 1.00 82.00 144 ALA A O 1
ATOM 1132 N N . ARG A 1 145 ? 18.364 -2.154 -0.556 1.00 74.44 145 ARG A N 1
ATOM 1133 C CA . ARG A 1 145 ? 19.030 -0.870 -0.747 1.00 74.44 145 ARG A CA 1
ATOM 1134 C C . ARG A 1 145 ? 19.900 -0.941 -1.987 1.00 74.44 145 ARG A C 1
ATOM 1136 O O . ARG A 1 145 ? 20.583 -1.955 -2.193 1.00 74.44 145 ARG A O 1
ATOM 1143 N N . GLU A 1 146 ? 19.879 0.113 -2.782 1.00 62.06 146 GLU A N 1
ATOM 1144 C CA . GLU A 1 146 ? 20.885 0.288 -3.823 1.00 62.06 146 GLU A CA 1
ATOM 1145 C C . GLU A 1 146 ? 22.083 1.058 -3.245 1.00 62.06 146 GLU A C 1
ATOM 1147 O O . GLU A 1 146 ? 21.881 1.922 -2.389 1.00 62.06 146 GLU A O 1
ATOM 1152 N N . PRO A 1 147 ? 23.320 0.657 -3.590 1.00 53.03 147 PRO A N 1
ATOM 1153 C CA . PRO A 1 147 ? 24.539 1.270 -3.068 1.00 53.03 147 PRO A CA 1
ATOM 1154 C C . PRO A 1 147 ? 24.764 2.705 -3.555 1.00 53.03 147 PRO A C 1
ATOM 1156 O O . PRO A 1 147 ? 24.281 3.053 -4.655 1.00 53.03 147 PRO A O 1
#

Foldseek 3Di:
DQFDPVQKDAPDPAFDADDPVLQVVQCVLLVFHADPVVNVVSRVGFKIAGNAWKWFAFVNHDTFTWGIFAGCDVPDDRHQSVVCVVCVVLADRQWGFGTDTPVGWTWTAGRDPVQHQWIWIQDPPPRDITGGGSHPVRNSRRIDGDD

Radius of gyration: 14.01 Å; chains: 1; bounding box: 40×34×34 Å

Sequence (147 aa):
MPLSEQDLQPLGSTFKPPSATYIARLEAETQHMLPPDYRVFLGKYGVCACAEYTSFAPSGGPRVDLNVFLGSDPDDSYDLIETYRGLKDRLPDGLLPFAFDPFGNAVCIDLGDNSYGRIYLWDHETESVVFVAKTFHTFLVMLAREP

Secondary structure (DSSP, 8-state):
-B--GGGEEESSSS-BPPPHHHHHHHHHHHTSPPPHHHHHHHHHHBSEEESS-EEE-GGGSS-EEE-EE-B--TTSTTBHHHHHHHHTTTSPTTEEEEEE-TTSPEEEEE-STTTTT-EEEEPTTT--EEEEESSHHHHHHH-EE--